Protein AF-G3BLE5-F1 (afdb_monomer_lite)

pLDDT: mean 76.48, std 21.66, range [34.59, 96.0]

InterPro domains:
  IPR018955 Branched-chain alpha-ketoacid dehydrogenase kinase/Pyruvate dehydrogenase kinase, N-terminal [PF10436] (53-118)
  IPR036784 Alpha-ketoacid/pyruvate dehydrogenase kinase, N-terminal domain superfamily [G3DSA:1.20.140.20] (28-118)
  IPR036784 Alpha-ketoacid/pyruvate dehydrogenase kinase, N-terminal domain superfamily [SSF69012] (39-118)
  IPR039028 PDK/BCKDK protein kinase [PTHR11947] (34-118)

Sequence (118 aa):
SAVDSSGAWRCARQSLHVGSTASCAEFQLNTVRAESFYDSTVEKYAAQDVEVLSLRQMLSFGRNAWNDPDKVLKSARYVQRELPKRLARRLLDLQLLPYIVVTNPHIKKVYNQYYISF

Foldseek 3Di:
DDDDDDPDPDPPDDDDDDDDPPPDDPVPPDDDPDDPVDDPVLVVLQPDDADDDDPVNVCVLPPCVPPDVVSVVVVVVSCVNRVSNVLSNVLVVLVPDDPVVVPDVVSVVVNVVSVVVD

Organism: Chlamydomonas reinhardtii (NCBI:txid3055)

Radius of gyration: 22.25 Å; chains: 1; bounding box: 51×29×56 Å

Structure (mmCIF, N/CA/C/O backbone):
data_AF-G3BLE5-F1
#
_entry.id   AF-G3BLE5-F1
#
loop_
_atom_site.group_PDB
_atom_site.id
_atom_site.type_symbol
_atom_site.label_atom_id
_atom_site.label_alt_id
_atom_site.label_comp_id
_atom_site.label_asym_id
_atom_site.label_entity_id
_atom_site.label_seq_id
_atom_site.pdbx_PDB_ins_code
_atom_site.Cartn_x
_atom_site.Cartn_y
_atom_site.Cartn_z
_atom_site.occupancy
_atom_site.B_iso_or_equiv
_atom_site.auth_seq_id
_atom_site.auth_comp_id
_atom_site.auth_asym_id
_atom_site.auth_atom_id
_atom_site.pdbx_PDB_model_num
ATOM 1 N N . SER A 1 1 ? 28.673 18.867 -33.921 1.00 35.00 1 SER A N 1
ATOM 2 C 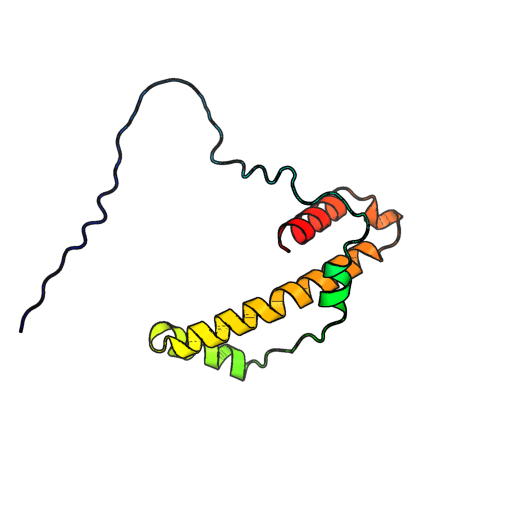CA . SER A 1 1 ? 29.458 17.633 -33.737 1.00 35.00 1 SER A CA 1
ATOM 3 C C . SER A 1 1 ? 30.345 17.778 -32.512 1.00 35.00 1 SER A C 1
ATOM 5 O O . SER A 1 1 ? 30.900 18.857 -32.369 1.00 35.00 1 SER A O 1
ATOM 7 N N . ALA A 1 2 ? 30.455 16.710 -31.703 1.00 40.16 2 ALA A N 1
ATOM 8 C CA . ALA A 1 2 ? 31.252 16.533 -30.465 1.00 40.16 2 ALA A CA 1
ATOM 9 C C . ALA A 1 2 ? 30.740 17.331 -29.237 1.00 40.16 2 ALA A C 1
ATOM 11 O O . ALA A 1 2 ? 30.669 18.549 -29.303 1.00 40.16 2 ALA A O 1
ATOM 12 N N . VAL A 1 3 ? 30.171 16.752 -28.165 1.00 44.44 3 VAL A N 1
ATOM 13 C CA . VAL A 1 3 ? 30.605 15.677 -27.230 1.00 44.44 3 VAL A CA 1
ATOM 14 C C . VAL A 1 3 ? 31.833 16.078 -26.403 1.00 44.44 3 VAL A C 1
ATOM 16 O O . VAL A 1 3 ? 32.938 16.018 -26.921 1.00 44.44 3 VAL A O 1
ATOM 19 N N . ASP A 1 4 ? 31.620 16.507 -25.150 1.00 40.06 4 ASP A N 1
ATOM 20 C CA . ASP A 1 4 ? 32.099 15.839 -23.915 1.00 40.06 4 ASP A CA 1
ATOM 21 C C . ASP A 1 4 ? 31.706 16.681 -22.675 1.00 40.06 4 ASP A C 1
ATOM 23 O O . ASP A 1 4 ? 31.889 17.893 -22.648 1.00 40.06 4 ASP A O 1
ATOM 27 N N . SER A 1 5 ? 30.919 16.158 -21.728 1.00 42.84 5 SER A N 1
ATOM 28 C CA . SER A 1 5 ? 31.303 15.273 -20.609 1.00 42.84 5 SER A CA 1
ATOM 29 C C . SER A 1 5 ? 32.062 15.995 -19.496 1.00 42.84 5 SER A C 1
ATOM 31 O O . SER A 1 5 ? 33.238 16.310 -19.641 1.00 42.84 5 SER A O 1
ATOM 33 N N . SER A 1 6 ? 31.382 16.188 -18.357 1.00 46.50 6 SER A N 1
ATOM 34 C CA . SER A 1 6 ? 31.879 15.971 -16.979 1.00 46.50 6 SER A CA 1
ATOM 35 C C . SER A 1 6 ? 31.082 16.817 -15.980 1.00 46.50 6 SER A C 1
ATOM 37 O O . SER A 1 6 ? 31.570 17.795 -15.416 1.00 46.50 6 SER A O 1
ATOM 39 N N . GLY A 1 7 ? 29.829 16.423 -15.735 1.00 42.00 7 GLY A N 1
ATOM 40 C CA . GLY A 1 7 ? 29.081 16.851 -14.554 1.00 42.00 7 GLY A CA 1
ATOM 41 C C . GLY A 1 7 ? 29.692 16.201 -13.315 1.00 42.00 7 GLY A C 1
ATOM 42 O O . GLY A 1 7 ? 29.294 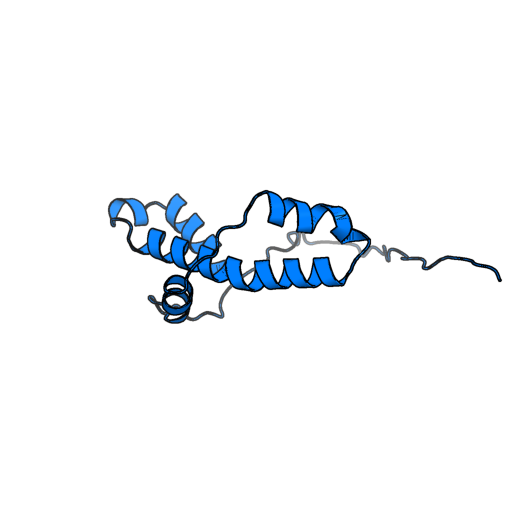15.111 -12.909 1.00 42.00 7 GLY A O 1
ATOM 43 N N . ALA A 1 8 ? 30.720 16.840 -12.763 1.00 44.22 8 ALA A N 1
ATOM 44 C CA . ALA A 1 8 ? 31.400 16.397 -11.560 1.00 44.22 8 ALA A CA 1
ATOM 45 C C . ALA A 1 8 ? 30.492 16.615 -10.340 1.00 44.22 8 ALA A C 1
ATOM 47 O O . ALA A 1 8 ? 30.451 17.704 -9.768 1.00 44.22 8 ALA A O 1
ATOM 48 N N . TRP A 1 9 ? 29.799 15.560 -9.911 1.00 36.56 9 TRP A N 1
ATOM 49 C CA . TRP A 1 9 ? 29.255 15.456 -8.558 1.00 36.56 9 TRP A CA 1
ATOM 50 C C . TRP A 1 9 ? 30.431 15.386 -7.581 1.00 36.56 9 TRP A C 1
ATOM 52 O O . TRP A 1 9 ? 30.917 14.315 -7.222 1.00 36.56 9 TRP A O 1
ATOM 62 N N . ARG A 1 10 ? 30.971 16.547 -7.208 1.00 48.00 10 ARG A N 1
ATOM 63 C CA . ARG A 1 10 ? 32.010 16.628 -6.184 1.00 48.00 10 ARG A CA 1
ATOM 64 C C . ARG A 1 10 ? 31.353 16.432 -4.825 1.00 48.00 10 ARG A C 1
ATOM 66 O O . ARG A 1 10 ? 30.672 17.315 -4.315 1.00 48.00 10 ARG A O 1
ATOM 73 N N . CYS A 1 11 ? 31.591 15.255 -4.254 1.00 41.22 11 CYS A N 1
ATOM 74 C CA . CYS A 1 11 ? 31.401 14.959 -2.843 1.00 41.22 11 CYS A CA 1
ATOM 75 C C . CYS A 1 11 ? 32.092 16.032 -1.990 1.00 41.22 11 CYS A C 1
ATOM 77 O O . CYS A 1 11 ? 33.320 16.057 -1.891 1.00 41.22 11 CYS A O 1
ATOM 79 N N . ALA A 1 12 ? 31.311 16.897 -1.346 1.00 48.22 12 ALA A N 1
ATOM 80 C CA . ALA A 1 12 ? 31.800 17.739 -0.266 1.00 48.22 12 ALA A CA 1
ATOM 81 C C . ALA A 1 12 ? 31.932 16.877 0.998 1.00 48.22 12 ALA A C 1
ATOM 83 O O . ALA A 1 12 ? 31.018 16.750 1.807 1.00 48.22 12 ALA A O 1
ATOM 84 N N . ARG A 1 13 ? 33.096 16.238 1.131 1.00 49.66 13 ARG A N 1
ATOM 85 C CA . ARG A 1 13 ? 33.627 15.739 2.397 1.00 49.66 13 ARG A CA 1
ATOM 86 C C . ARG A 1 13 ? 34.444 16.876 2.998 1.00 49.66 13 ARG A C 1
ATOM 88 O O . ARG A 1 13 ? 35.521 17.171 2.489 1.00 49.66 13 ARG A O 1
ATOM 95 N N . GLN A 1 14 ? 33.976 17.467 4.091 1.00 46.28 14 GLN A N 1
ATOM 96 C CA . GLN A 1 14 ? 34.874 18.151 5.012 1.00 46.28 14 GLN A CA 1
ATOM 97 C C . GLN A 1 14 ? 34.420 17.957 6.453 1.00 46.28 14 GLN A C 1
ATOM 99 O O . GLN A 1 14 ? 33.291 18.249 6.834 1.00 46.28 14 GLN A O 1
ATOM 104 N N . SER A 1 15 ? 35.345 17.365 7.198 1.00 41.72 15 SER A N 1
ATOM 105 C CA . SER A 1 15 ? 35.296 17.052 8.612 1.00 41.72 15 SER A CA 1
ATOM 106 C C . SER A 1 15 ? 35.196 18.313 9.461 1.00 41.72 15 SER A C 1
ATOM 108 O O . SER A 1 15 ? 35.969 19.246 9.251 1.00 41.72 15 SER A O 1
ATOM 110 N N . LEU A 1 16 ? 34.375 18.267 10.510 1.00 42.41 16 LEU A N 1
ATOM 111 C CA . LEU A 1 16 ? 34.648 19.007 11.736 1.00 42.41 16 LEU A CA 1
ATOM 112 C C . LEU A 1 16 ? 34.657 18.043 12.926 1.00 42.41 16 LEU A C 1
ATOM 114 O O . LEU A 1 16 ? 33.889 17.086 12.998 1.00 42.41 16 LEU A O 1
ATOM 118 N N . HIS A 1 17 ? 35.613 18.293 13.807 1.00 38.66 17 HIS A N 1
ATOM 119 C CA . HIS A 1 17 ? 35.985 17.499 14.963 1.00 38.66 17 HIS A CA 1
ATOM 120 C C . HIS A 1 17 ? 35.008 17.676 16.142 1.00 38.66 17 HIS A C 1
ATOM 122 O O . HIS A 1 17 ? 34.522 18.775 16.381 1.00 38.66 17 HIS A O 1
ATOM 128 N N . VAL A 1 18 ? 34.897 16.598 16.933 1.00 39.09 18 VAL A N 1
ATOM 129 C CA . VAL A 1 18 ? 34.527 16.528 18.364 1.00 39.09 18 VAL A CA 1
ATOM 130 C C . VAL A 1 18 ? 33.031 16.533 18.718 1.00 39.09 18 VAL A C 1
ATOM 132 O O . VAL A 1 18 ? 32.358 17.553 18.737 1.00 39.09 18 VAL A O 1
ATOM 135 N N . GLY A 1 19 ? 32.585 15.353 19.170 1.00 36.88 19 GLY A N 1
ATOM 136 C CA . GLY A 1 19 ? 31.809 15.239 20.405 1.00 36.88 19 GLY A CA 1
ATOM 137 C C . GLY A 1 19 ? 30.293 15.347 20.301 1.00 36.88 19 GLY A C 1
ATOM 138 O O . GLY A 1 19 ? 29.722 16.252 20.886 1.00 36.88 19 GLY A O 1
ATOM 139 N N . SER A 1 20 ? 29.640 14.385 19.650 1.00 38.75 20 SER A N 1
ATOM 140 C CA . SER A 1 20 ? 28.363 13.811 20.105 1.00 38.75 20 SER A CA 1
ATOM 141 C C . SER A 1 20 ? 27.975 12.707 19.127 1.00 38.75 20 SER A C 1
ATOM 143 O O . SER A 1 20 ? 27.931 12.938 17.919 1.00 38.75 20 SER A O 1
ATOM 145 N N . THR A 1 21 ? 27.709 11.498 19.618 1.00 48.69 21 THR A N 1
ATOM 146 C CA . THR A 1 21 ? 27.042 10.441 18.851 1.00 48.69 21 THR A CA 1
ATOM 147 C C . THR A 1 21 ? 25.596 10.864 18.601 1.00 48.69 21 THR A C 1
ATOM 149 O O . THR A 1 21 ? 24.665 10.349 19.215 1.00 48.69 21 THR A O 1
ATOM 152 N N . ALA A 1 22 ? 25.395 11.842 17.723 1.00 41.19 22 ALA A N 1
ATOM 153 C CA . ALA A 1 22 ? 24.089 12.137 17.177 1.00 41.19 22 ALA A CA 1
ATOM 154 C C . ALA A 1 22 ? 23.775 11.029 16.170 1.00 41.19 22 ALA A C 1
ATOM 156 O O . ALA A 1 22 ? 24.217 11.059 15.022 1.00 41.19 22 ALA A O 1
ATOM 157 N N . SER A 1 23 ? 23.114 9.996 16.696 1.00 41.53 23 SER A N 1
ATOM 158 C CA . SER A 1 23 ? 22.100 9.178 16.035 1.00 41.53 23 SER A CA 1
ATOM 159 C C . SER A 1 23 ? 21.905 9.547 14.561 1.00 41.53 23 SER A C 1
ATOM 161 O O . SER A 1 23 ? 21.424 10.635 14.239 1.00 41.53 23 SER A O 1
ATOM 163 N N . CYS A 1 24 ? 22.304 8.640 13.665 1.00 34.59 24 CYS A N 1
ATOM 164 C CA . CYS A 1 24 ? 21.910 8.669 12.265 1.00 34.59 24 CYS A CA 1
ATOM 165 C C . CYS A 1 24 ? 20.384 8.768 12.188 1.00 34.59 24 CYS A C 1
ATOM 167 O O . CYS A 1 24 ? 19.709 7.756 12.318 1.00 34.59 24 CYS A O 1
ATOM 169 N N . ALA A 1 25 ? 19.880 9.988 11.997 1.00 44.25 25 ALA A N 1
ATOM 170 C CA . ALA A 1 25 ? 18.519 10.323 11.602 1.00 44.25 25 ALA A CA 1
ATOM 171 C C . ALA A 1 25 ? 17.450 9.333 12.104 1.00 44.25 25 ALA A C 1
ATOM 173 O O . ALA A 1 25 ? 16.846 8.596 11.323 1.00 44.25 25 ALA A O 1
ATOM 174 N N . GLU A 1 26 ? 17.161 9.363 13.406 1.00 41.94 26 GLU A N 1
ATOM 175 C CA . GLU A 1 26 ? 15.812 9.028 13.851 1.00 41.94 26 GLU A CA 1
ATOM 176 C C . GLU A 1 26 ? 14.873 10.045 13.202 1.00 41.94 26 GLU A C 1
ATOM 178 O O . GLU A 1 26 ? 14.778 11.197 13.623 1.00 41.94 26 GLU A O 1
ATOM 183 N N . PHE A 1 27 ? 14.212 9.630 12.124 1.00 45.97 27 PHE A N 1
ATOM 184 C CA . PHE A 1 27 ? 13.066 10.337 11.580 1.00 45.97 27 PHE A CA 1
ATOM 185 C C . PHE A 1 27 ? 11.963 10.270 12.641 1.00 45.97 27 PHE A C 1
ATOM 187 O O . PHE A 1 27 ? 11.144 9.352 12.670 1.00 45.97 27 PHE A O 1
ATOM 194 N N . GLN A 1 28 ? 12.015 11.213 13.582 1.00 48.25 28 GLN A N 1
ATOM 195 C CA . GLN A 1 28 ? 10.978 11.460 14.567 1.00 48.25 28 GLN A CA 1
ATOM 196 C C . GLN A 1 28 ? 9.734 11.940 13.816 1.00 48.25 28 GLN A C 1
ATOM 198 O O . GLN A 1 28 ? 9.483 13.134 13.684 1.00 48.25 28 GLN A O 1
ATOM 203 N N . LEU A 1 29 ? 8.931 10.996 13.325 1.00 52.16 29 LEU A N 1
ATOM 204 C CA . LEU A 1 29 ? 7.528 11.219 12.979 1.00 52.16 29 LEU A CA 1
ATOM 205 C C . LEU A 1 29 ? 6.736 11.426 14.264 1.00 52.16 29 LEU A C 1
ATOM 207 O O . LEU A 1 29 ? 5.899 10.608 14.638 1.00 52.16 29 LEU A O 1
ATOM 211 N N . ASN A 1 30 ? 7.041 12.503 14.980 1.00 58.22 30 ASN A N 1
ATOM 212 C CA . ASN A 1 30 ? 6.243 12.915 16.107 1.00 58.22 30 ASN A CA 1
ATOM 213 C C . ASN A 1 30 ? 5.376 14.105 15.679 1.00 58.22 30 ASN A C 1
ATOM 215 O O . ASN A 1 30 ? 5.867 15.172 15.324 1.00 58.22 30 ASN A O 1
ATOM 219 N N . THR A 1 31 ? 4.068 13.854 15.741 1.00 53.47 31 THR A N 1
ATOM 220 C CA . THR A 1 31 ? 3.005 14.818 16.057 1.00 53.47 31 THR A CA 1
ATOM 221 C C . THR A 1 31 ? 2.623 15.879 15.014 1.00 53.47 31 THR A C 1
ATOM 223 O O . THR A 1 31 ? 2.907 17.052 15.218 1.00 53.47 31 THR A O 1
ATOM 226 N N . VAL A 1 32 ? 1.832 15.545 13.981 1.00 52.28 32 VAL A N 1
ATOM 227 C CA . VAL A 1 32 ? 0.846 16.539 13.459 1.00 52.28 32 VAL A CA 1
ATOM 228 C C . VAL A 1 32 ? -0.500 15.945 13.009 1.00 52.28 32 VAL A C 1
ATOM 230 O O . VAL A 1 32 ? -1.450 16.699 12.827 1.00 52.28 32 VAL A O 1
ATOM 233 N N . ARG A 1 33 ? -0.694 14.623 12.898 1.00 56.09 33 ARG A N 1
ATOM 234 C CA . ARG A 1 33 ? -2.071 14.105 12.789 1.00 56.09 33 ARG A CA 1
ATOM 235 C C . ARG A 1 33 ? -2.643 13.918 14.183 1.00 56.09 33 ARG A C 1
ATOM 237 O O . ARG A 1 33 ? -2.388 12.903 14.823 1.00 56.09 33 ARG A O 1
ATOM 244 N N . ALA A 1 34 ? -3.383 14.929 14.639 1.00 52.44 34 ALA A N 1
ATOM 245 C CA . ALA A 1 34 ? -4.271 14.817 15.786 1.00 52.44 34 ALA A CA 1
ATOM 246 C C . ALA A 1 34 ? -5.045 13.494 15.687 1.00 52.44 34 ALA A C 1
ATOM 248 O O . ALA A 1 34 ? -5.638 13.193 14.648 1.00 52.44 34 ALA A O 1
ATOM 249 N N . GLU A 1 35 ? -4.956 12.686 16.741 1.00 55.00 35 GLU A N 1
ATOM 250 C CA . GLU A 1 35 ? -5.592 11.378 16.859 1.00 55.00 35 GLU A CA 1
ATOM 251 C C . GLU A 1 35 ? -7.117 11.540 16.865 1.00 55.00 35 GLU A C 1
ATOM 253 O O . GLU A 1 35 ? -7.764 11.553 17.909 1.00 55.00 35 GLU A O 1
ATOM 258 N N . SER A 1 36 ? -7.732 11.658 15.690 1.00 57.69 36 SER A N 1
ATOM 259 C CA . SER A 1 36 ? -9.120 11.250 15.556 1.00 57.69 36 SER A CA 1
ATOM 260 C C . SER A 1 36 ? -9.115 9.723 15.546 1.00 57.69 36 SER A C 1
ATOM 262 O O . SER A 1 36 ? -8.625 9.101 14.605 1.00 57.69 36 SER A O 1
ATOM 264 N N . PHE A 1 37 ? -9.626 9.120 16.624 1.00 58.16 37 PHE A N 1
ATOM 265 C CA . PHE A 1 37 ? -9.743 7.664 16.797 1.00 58.16 37 PHE A CA 1
ATOM 266 C C . PHE A 1 37 ? -10.411 6.976 15.583 1.00 58.16 37 PHE A C 1
ATOM 268 O O . PHE A 1 37 ? -10.107 5.823 15.295 1.00 58.16 37 PHE A O 1
ATOM 275 N N . TYR A 1 38 ? -11.213 7.725 14.811 1.00 63.38 38 TYR A N 1
ATOM 276 C CA . TYR A 1 38 ? -11.614 7.391 13.444 1.00 63.38 38 TYR A CA 1
ATOM 277 C C . TYR A 1 38 ? -11.176 8.484 12.471 1.00 63.38 38 TYR A C 1
ATOM 279 O O . TYR A 1 38 ? -11.496 9.662 12.646 1.00 63.38 38 TYR A O 1
ATOM 287 N N . ASP A 1 39 ? -10.435 8.101 11.436 1.00 75.12 39 ASP A N 1
ATOM 288 C CA . ASP A 1 39 ? -10.129 8.978 10.316 1.00 75.12 39 ASP A CA 1
ATOM 289 C C . ASP A 1 39 ? -11.130 8.750 9.183 1.00 75.12 39 ASP A C 1
ATOM 291 O O . ASP A 1 39 ? -11.060 7.749 8.469 1.00 75.12 39 ASP A O 1
ATOM 295 N N . SER A 1 40 ? -12.015 9.724 8.963 1.00 82.69 40 SER A N 1
ATOM 296 C CA . SER A 1 40 ? -12.973 9.685 7.849 1.00 82.69 40 SER A CA 1
ATOM 297 C C . SER A 1 40 ? -12.302 9.570 6.473 1.00 82.69 40 SER A C 1
ATOM 299 O O . SER A 1 40 ? -12.954 9.193 5.500 1.00 82.69 40 SER A O 1
ATOM 301 N N . THR A 1 41 ? -11.014 9.912 6.339 1.00 88.31 41 THR A N 1
ATOM 302 C CA . THR A 1 41 ? -10.305 9.758 5.063 1.00 88.31 41 THR A CA 1
ATOM 303 C C . THR A 1 41 ? -9.992 8.297 4.753 1.00 88.31 41 THR A C 1
ATOM 305 O O . THR A 1 41 ? -10.186 7.878 3.613 1.00 88.31 41 THR A O 1
ATOM 308 N N . VAL A 1 42 ? -9.622 7.494 5.754 1.00 90.00 42 VAL A N 1
ATOM 309 C CA . VAL A 1 42 ? -9.365 6.054 5.595 1.00 90.00 42 VAL A CA 1
ATOM 310 C C . VAL A 1 42 ? -10.630 5.354 5.109 1.00 90.00 42 VAL A C 1
ATOM 312 O O . VAL A 1 42 ? -10.584 4.626 4.121 1.00 90.00 42 VAL A O 1
ATOM 315 N N . GLU A 1 43 ? -11.776 5.648 5.722 1.00 90.25 43 GLU A N 1
ATOM 316 C CA . GLU A 1 43 ? -13.073 5.095 5.312 1.00 90.25 43 GLU A CA 1
ATOM 317 C C . GLU A 1 43 ? -13.410 5.439 3.851 1.00 90.25 43 GLU A C 1
ATOM 319 O O . GLU A 1 43 ? -13.805 4.564 3.077 1.00 90.25 43 GLU A O 1
ATOM 324 N N . LYS A 1 44 ? -13.169 6.691 3.427 1.00 93.06 44 LYS A N 1
ATOM 325 C CA . LYS A 1 44 ? -13.396 7.139 2.040 1.00 93.06 44 LYS A CA 1
ATOM 326 C C . LYS A 1 44 ? -12.544 6.383 1.023 1.00 93.06 44 LYS A C 1
ATOM 328 O O . LYS A 1 44 ? -13.043 6.053 -0.050 1.00 93.06 44 LYS A O 1
ATOM 333 N N . TYR A 1 45 ? -11.264 6.147 1.312 1.00 94.25 45 TYR A N 1
ATOM 334 C CA . TYR A 1 45 ? -10.380 5.413 0.399 1.00 94.25 45 TYR A CA 1
ATOM 335 C C . TYR A 1 45 ? -10.610 3.905 0.449 1.00 94.25 45 TYR A C 1
ATOM 337 O O . TYR A 1 45 ? -10.474 3.239 -0.575 1.00 94.25 45 TYR A O 1
ATOM 345 N N . ALA A 1 46 ? -10.991 3.363 1.603 1.00 94.06 46 ALA A N 1
ATOM 346 C CA . ALA A 1 46 ? -11.276 1.944 1.746 1.00 94.06 46 ALA A CA 1
ATOM 347 C C . ALA A 1 46 ? -12.550 1.522 0.997 1.00 94.06 46 ALA A C 1
ATOM 349 O O . ALA A 1 46 ? -12.580 0.431 0.422 1.00 94.06 46 ALA A O 1
ATOM 350 N N . ALA A 1 47 ? -13.558 2.402 0.954 1.00 94.19 47 ALA A N 1
ATOM 351 C CA . ALA A 1 47 ? -14.794 2.203 0.200 1.00 94.19 47 ALA A CA 1
ATOM 352 C C . ALA A 1 47 ? -14.592 2.200 -1.327 1.00 94.19 47 ALA A C 1
ATOM 354 O O . ALA A 1 47 ? -15.435 1.684 -2.055 1.00 94.19 47 ALA A O 1
ATOM 355 N N . GLN A 1 48 ? -13.492 2.771 -1.829 1.00 95.06 48 GLN A N 1
ATOM 356 C CA . GLN A 1 48 ? -13.190 2.761 -3.261 1.00 95.06 48 GLN A CA 1
ATOM 357 C C . GLN A 1 48 ? -12.761 1.376 -3.721 1.00 95.06 48 GLN A C 1
ATOM 359 O O . GLN A 1 48 ? -12.062 0.659 -3.002 1.00 95.06 48 GLN A O 1
ATOM 364 N N . ASP A 1 49 ? -13.095 1.040 -4.964 1.00 94.00 49 ASP A N 1
ATOM 365 C CA . ASP A 1 49 ? -12.667 -0.208 -5.579 1.00 94.00 49 ASP A CA 1
ATOM 366 C C . ASP A 1 49 ? -11.177 -0.226 -5.926 1.00 94.00 49 ASP A C 1
ATOM 368 O O . ASP A 1 49 ? -10.593 0.759 -6.399 1.00 94.00 49 ASP A O 1
ATOM 372 N N . VAL A 1 50 ? -10.571 -1.385 -5.663 1.00 93.75 50 VAL A N 1
ATOM 373 C CA . VAL A 1 50 ? -9.167 -1.692 -5.941 1.00 93.75 50 VAL A CA 1
ATOM 374 C C . VAL A 1 50 ? -9.097 -2.503 -7.225 1.00 93.75 50 VAL A C 1
ATOM 376 O O . VAL A 1 50 ? -9.678 -3.585 -7.317 1.00 93.75 50 VAL A O 1
ATOM 379 N N . GLU A 1 51 ? -8.345 -2.003 -8.199 1.00 92.12 51 GLU A N 1
ATOM 380 C CA . GLU A 1 51 ? -8.190 -2.649 -9.499 1.00 92.12 51 GLU A CA 1
ATOM 381 C C . GLU A 1 51 ? -7.091 -3.718 -9.431 1.00 92.12 51 GLU A C 1
ATOM 383 O O . GLU A 1 51 ? -6.002 -3.485 -8.902 1.00 92.12 51 GLU A O 1
ATOM 388 N N . VAL A 1 52 ? -7.346 -4.916 -9.960 1.00 91.31 52 VAL A N 1
ATOM 389 C CA . VAL A 1 52 ? -6.347 -5.994 -9.990 1.00 91.31 52 VAL A CA 1
ATOM 390 C C . VAL A 1 52 ? -5.448 -5.837 -11.215 1.00 91.31 52 VAL A C 1
ATOM 392 O O . VAL A 1 52 ? -5.925 -5.779 -12.344 1.00 91.31 52 VAL A O 1
ATOM 395 N N . LEU A 1 53 ? -4.131 -5.830 -11.000 1.00 91.75 53 LEU A N 1
ATOM 396 C CA . LEU A 1 53 ? -3.155 -5.819 -12.087 1.00 91.75 53 LEU A CA 1
ATOM 397 C C . LEU A 1 53 ? -3.024 -7.196 -12.734 1.00 91.75 53 LEU A C 1
ATOM 399 O O . LEU A 1 53 ? -2.722 -8.186 -12.067 1.00 91.75 53 LEU A O 1
ATOM 403 N N . SER A 1 54 ? -3.159 -7.244 -14.058 1.00 95.56 54 SER A N 1
ATOM 404 C CA . SER A 1 54 ? -2.849 -8.453 -14.824 1.00 95.56 54 SER A CA 1
ATOM 405 C C . SER A 1 54 ? -1.337 -8.622 -15.034 1.00 95.56 54 SER A C 1
ATOM 407 O O . SER A 1 54 ? -0.594 -7.646 -15.175 1.00 95.56 54 SER A O 1
ATOM 409 N N . LEU A 1 55 ? -0.871 -9.872 -15.147 1.00 95.56 55 LEU A N 1
ATOM 410 C CA . LEU A 1 55 ? 0.544 -10.179 -15.413 1.00 95.56 55 LEU A CA 1
ATOM 411 C C . LEU A 1 55 ? 1.050 -9.496 -16.696 1.00 95.56 55 LEU A C 1
ATOM 413 O O . LEU A 1 55 ? 2.150 -8.948 -16.731 1.00 95.56 55 LEU A O 1
ATOM 417 N N . ARG A 1 56 ? 0.227 -9.489 -17.753 1.00 94.06 56 ARG A N 1
ATOM 418 C CA . ARG A 1 56 ? 0.553 -8.836 -19.031 1.00 94.06 56 ARG A CA 1
ATOM 419 C C . ARG A 1 56 ? 0.751 -7.327 -18.864 1.00 94.06 56 ARG A C 1
ATOM 421 O O . ARG A 1 56 ? 1.700 -6.776 -19.416 1.00 94.06 56 ARG A O 1
ATOM 428 N N . GLN A 1 57 ? -0.107 -6.675 -18.082 1.00 92.56 57 GLN A N 1
ATOM 429 C CA . GLN A 1 57 ? -0.019 -5.244 -17.785 1.00 92.56 57 GLN A CA 1
ATOM 430 C C . GLN A 1 57 ? 1.222 -4.916 -16.950 1.00 92.56 57 GLN A C 1
ATOM 432 O O . GLN A 1 57 ? 1.933 -3.965 -17.267 1.00 92.56 57 GLN A O 1
ATOM 437 N N . MET A 1 58 ? 1.553 -5.753 -15.964 1.00 92.31 58 MET A N 1
ATOM 438 C CA . MET A 1 58 ? 2.776 -5.601 -15.171 1.00 92.31 58 MET A CA 1
ATOM 439 C C . MET A 1 58 ? 4.037 -5.698 -16.043 1.00 92.31 58 MET A C 1
ATOM 441 O O . MET A 1 58 ? 4.916 -4.840 -15.968 1.00 92.31 58 MET A O 1
ATOM 445 N N . LEU A 1 59 ? 4.105 -6.689 -16.939 1.00 92.88 59 LEU A N 1
ATOM 446 C CA . LEU A 1 59 ? 5.213 -6.813 -17.894 1.00 92.88 59 LEU A CA 1
ATOM 447 C C . LEU A 1 59 ? 5.283 -5.621 -18.862 1.00 92.88 59 LEU A C 1
ATOM 449 O O . LEU A 1 59 ? 6.377 -5.199 -19.238 1.00 92.88 59 LEU A O 1
ATOM 453 N N . SER A 1 60 ? 4.134 -5.061 -19.249 1.00 90.00 60 SER A N 1
ATOM 454 C CA . SER A 1 60 ? 4.066 -3.863 -20.092 1.00 90.00 60 SER A CA 1
ATOM 455 C C . SER A 1 60 ? 4.648 -2.626 -19.402 1.00 90.00 60 SER A C 1
ATOM 457 O O . SER A 1 60 ? 5.257 -1.796 -20.081 1.00 90.00 60 SER A O 1
ATOM 459 N N . PHE A 1 61 ? 4.493 -2.499 -18.079 1.00 91.19 61 PHE A N 1
ATOM 460 C CA . PHE A 1 61 ? 5.134 -1.427 -17.314 1.00 91.19 61 PHE A CA 1
ATOM 461 C C . PHE A 1 61 ? 6.653 -1.594 -17.275 1.00 91.19 61 PHE A C 1
ATOM 463 O O . PHE A 1 61 ? 7.361 -0.617 -17.472 1.00 91.19 61 PHE A O 1
ATOM 470 N N . GLY A 1 62 ? 7.155 -2.820 -17.091 1.00 88.50 62 GLY A N 1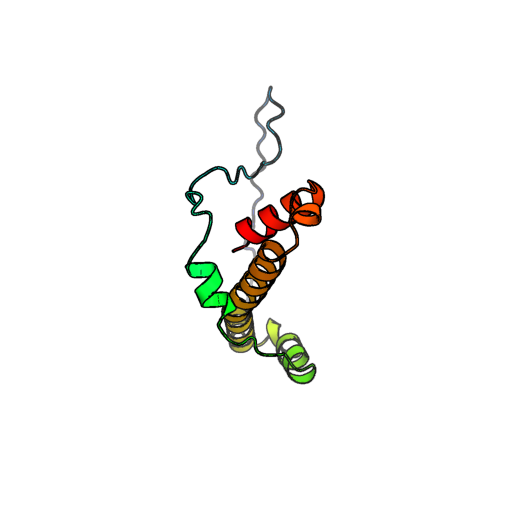
ATOM 471 C CA . GLY A 1 62 ? 8.592 -3.076 -16.941 1.00 88.50 62 GLY A CA 1
ATOM 472 C C . GLY A 1 62 ? 9.410 -3.028 -18.238 1.00 88.50 62 GLY A C 1
ATOM 473 O O . GLY A 1 62 ? 10.498 -2.460 -18.249 1.00 88.50 62 GLY A O 1
ATOM 474 N N . ARG A 1 63 ? 8.909 -3.598 -19.346 1.00 87.06 63 ARG A N 1
ATOM 475 C CA . ARG A 1 63 ? 9.724 -3.858 -20.557 1.00 87.06 63 ARG A CA 1
ATOM 476 C C . ARG A 1 63 ? 10.363 -2.622 -21.196 1.00 87.06 63 ARG A C 1
ATOM 478 O O . ARG A 1 63 ? 11.488 -2.717 -21.667 1.00 87.06 63 ARG A O 1
ATOM 485 N N . ASN A 1 64 ? 9.669 -1.484 -21.201 1.00 78.25 64 ASN A N 1
ATOM 486 C CA . ASN A 1 64 ? 10.148 -0.255 -21.850 1.00 78.25 64 ASN A CA 1
ATOM 487 C C . ASN A 1 64 ? 10.170 0.942 -20.884 1.00 78.25 64 ASN A C 1
ATOM 489 O O . ASN A 1 64 ? 10.129 2.078 -21.345 1.00 78.25 64 ASN A O 1
ATOM 493 N N . ALA A 1 65 ? 10.211 0.711 -19.566 1.00 82.88 65 ALA A N 1
ATOM 494 C CA . ALA A 1 65 ? 10.195 1.793 -18.575 1.00 82.88 65 ALA A CA 1
ATOM 495 C C . ALA A 1 65 ? 11.359 2.781 -18.760 1.00 82.88 65 ALA A C 1
ATOM 497 O O . ALA A 1 65 ? 11.179 3.981 -18.633 1.00 82.88 65 ALA A O 1
ATOM 498 N N . TRP A 1 66 ? 12.553 2.288 -19.094 1.00 80.81 66 TRP A N 1
ATOM 499 C CA . TRP A 1 66 ? 13.741 3.138 -19.229 1.00 80.81 66 TRP A CA 1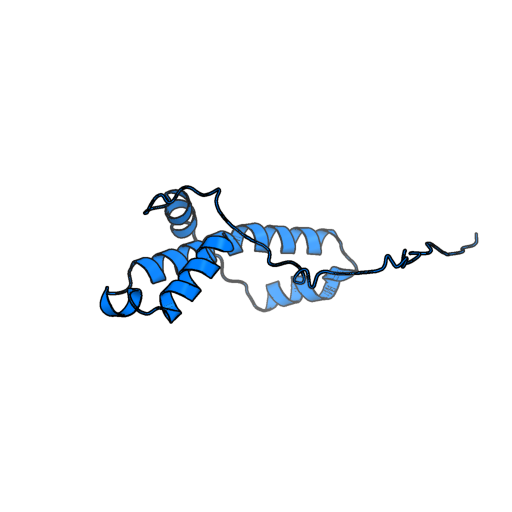
ATOM 500 C C . TRP A 1 66 ? 13.773 3.982 -20.506 1.00 80.81 66 TRP A C 1
ATOM 502 O O . TRP A 1 66 ? 14.374 5.050 -20.513 1.00 80.81 66 TRP A O 1
ATOM 512 N N . ASN A 1 67 ? 13.126 3.516 -21.575 1.00 87.56 67 ASN A N 1
ATOM 513 C CA . ASN A 1 67 ? 13.212 4.147 -22.895 1.00 87.56 67 ASN A CA 1
ATOM 514 C C . ASN A 1 67 ? 12.026 5.081 -23.185 1.00 87.56 67 ASN A C 1
ATOM 516 O O . ASN A 1 67 ? 12.104 5.891 -24.101 1.00 87.56 67 ASN A O 1
ATOM 520 N N . ASP A 1 68 ? 10.924 4.944 -22.441 1.00 93.19 68 ASP A N 1
ATOM 521 C CA . ASP A 1 68 ? 9.669 5.659 -22.675 1.00 93.19 68 ASP A CA 1
ATOM 522 C C . ASP A 1 68 ? 9.170 6.320 -21.369 1.00 93.19 68 ASP A C 1
ATOM 524 O O . ASP A 1 68 ? 8.623 5.632 -20.493 1.00 93.19 68 ASP A O 1
ATOM 528 N N . PRO A 1 69 ? 9.336 7.648 -21.213 1.00 92.06 69 PRO A N 1
ATOM 529 C CA . PRO A 1 69 ? 8.956 8.358 -19.992 1.00 92.06 69 PRO A CA 1
ATOM 530 C C . PRO A 1 69 ? 7.440 8.355 -19.745 1.00 92.06 69 PRO A C 1
ATOM 532 O O . PRO A 1 69 ? 7.003 8.388 -18.589 1.00 92.06 69 PRO A O 1
ATOM 535 N N . ASP A 1 70 ? 6.618 8.242 -20.792 1.00 91.56 70 ASP A N 1
ATOM 536 C CA . ASP A 1 70 ? 5.161 8.234 -20.650 1.00 91.56 70 ASP A CA 1
ATOM 537 C C . ASP A 1 70 ? 4.675 6.961 -19.955 1.00 91.56 70 ASP A C 1
ATOM 539 O O . ASP A 1 70 ? 3.700 6.985 -19.194 1.00 91.56 70 ASP A O 1
ATOM 543 N N . LYS A 1 71 ? 5.361 5.831 -20.171 1.00 90.88 71 LYS A N 1
ATOM 544 C CA . LYS A 1 71 ? 5.059 4.571 -19.477 1.00 90.88 71 LYS A CA 1
ATOM 545 C C . LYS A 1 71 ? 5.394 4.644 -17.995 1.00 90.88 71 LYS A C 1
ATOM 547 O O . LYS A 1 71 ? 4.589 4.189 -17.178 1.00 90.88 71 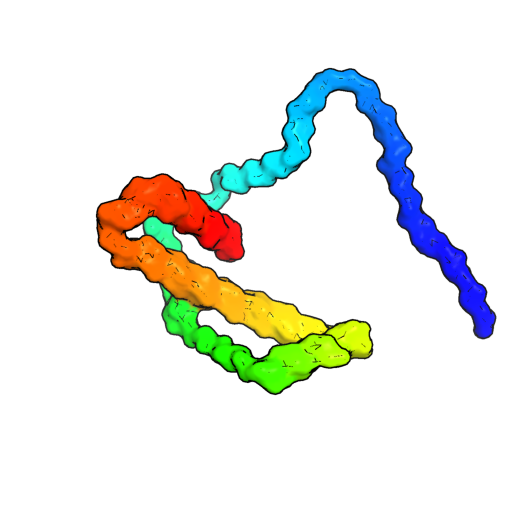LYS A O 1
ATOM 552 N N . VAL A 1 72 ? 6.523 5.259 -17.645 1.00 93.31 72 VAL A N 1
ATOM 553 C CA . VAL A 1 72 ? 6.898 5.496 -16.244 1.00 93.31 72 VAL A CA 1
ATOM 554 C C . VAL A 1 72 ? 5.846 6.359 -15.570 1.00 93.31 72 VAL A C 1
ATOM 556 O O . VAL A 1 72 ? 5.302 5.957 -14.544 1.00 93.31 72 VAL A O 1
ATOM 559 N N . LEU A 1 73 ? 5.464 7.478 -16.187 1.00 94.38 73 LEU A N 1
ATOM 560 C CA . LEU A 1 73 ? 4.453 8.376 -15.635 1.00 94.38 73 LEU A CA 1
ATOM 561 C C . LEU A 1 73 ? 3.090 7.690 -15.450 1.00 94.38 73 LEU A C 1
ATOM 563 O O . LEU A 1 73 ? 2.430 7.888 -14.428 1.00 94.38 73 LEU A O 1
ATOM 567 N N . LYS A 1 74 ? 2.668 6.858 -16.410 1.00 93.00 74 LYS A N 1
ATOM 568 C CA . LYS A 1 74 ? 1.434 6.062 -16.302 1.00 93.00 74 LYS A CA 1
ATOM 569 C C . LYS A 1 74 ? 1.501 5.070 -15.138 1.00 93.00 74 LYS A C 1
ATOM 571 O O . LYS A 1 74 ? 0.565 5.025 -14.343 1.00 93.00 74 LYS A O 1
ATOM 576 N N . SER A 1 75 ? 2.599 4.324 -15.004 1.00 93.69 75 SER A N 1
ATOM 577 C CA . SER A 1 75 ? 2.791 3.377 -13.895 1.00 93.69 75 SER A CA 1
ATOM 578 C C . SER A 1 75 ? 2.864 4.075 -12.530 1.00 93.69 75 SER A C 1
ATOM 580 O O . SER A 1 75 ? 2.218 3.634 -11.583 1.00 93.69 75 SER A O 1
ATOM 582 N N . ALA A 1 76 ? 3.546 5.221 -12.441 1.00 95.12 76 ALA A N 1
ATOM 583 C CA . ALA A 1 76 ? 3.651 6.010 -11.218 1.00 95.12 76 ALA A CA 1
ATOM 584 C C . ALA A 1 76 ? 2.283 6.533 -10.760 1.00 95.12 76 ALA A C 1
ATOM 586 O O . ALA A 1 76 ? 1.908 6.368 -9.601 1.00 95.12 76 ALA A O 1
ATOM 587 N N . ARG A 1 77 ? 1.490 7.095 -11.683 1.00 95.12 77 ARG A N 1
ATOM 588 C CA . ARG A 1 77 ? 0.116 7.540 -11.396 1.00 95.12 77 ARG A CA 1
ATOM 589 C C . ARG A 1 77 ? -0.800 6.386 -11.000 1.00 95.12 77 ARG A C 1
ATOM 591 O O . ARG A 1 77 ? -1.654 6.571 -10.137 1.00 95.12 77 ARG A O 1
ATOM 598 N N . TYR A 1 78 ? -0.635 5.219 -11.623 1.00 95.12 78 TYR A N 1
ATOM 599 C CA . TYR A 1 78 ? -1.379 4.017 -11.252 1.00 95.12 78 TYR A CA 1
ATOM 600 C C . TYR A 1 78 ? -1.103 3.641 -9.789 1.00 95.12 78 TYR A C 1
ATOM 602 O O . TYR A 1 78 ? -2.028 3.551 -8.986 1.00 95.12 78 TYR A O 1
ATOM 610 N N . VAL A 1 79 ? 0.174 3.526 -9.415 1.00 94.38 79 VAL A N 1
ATOM 611 C CA . VAL A 1 79 ? 0.600 3.196 -8.047 1.00 94.38 79 VAL A CA 1
ATOM 612 C C . VAL A 1 79 ? 0.121 4.249 -7.042 1.00 94.38 79 VAL A C 1
ATOM 614 O O . VAL A 1 79 ? -0.428 3.888 -6.005 1.00 94.38 79 VAL A O 1
ATOM 617 N N . GLN A 1 80 ? 0.236 5.540 -7.368 1.00 94.50 80 GLN A N 1
ATOM 618 C CA . GLN A 1 80 ? -0.213 6.636 -6.501 1.00 94.50 80 GLN A CA 1
ATOM 619 C C . GLN A 1 80 ? -1.710 6.563 -6.165 1.00 94.50 80 GLN A C 1
ATOM 621 O O . GLN A 1 80 ? -2.107 6.919 -5.062 1.00 94.50 80 GLN A O 1
ATOM 626 N N . ARG A 1 81 ? -2.551 6.117 -7.105 1.00 94.56 81 ARG A N 1
ATOM 627 C CA . ARG A 1 81 ? -4.004 6.010 -6.894 1.00 94.56 81 ARG A CA 1
ATOM 628 C C . ARG A 1 81 ? -4.401 4.713 -6.199 1.00 94.56 81 ARG A C 1
ATOM 630 O O . ARG A 1 81 ? -5.348 4.713 -5.421 1.00 94.56 81 ARG A O 1
ATOM 637 N N . GLU A 1 82 ? -3.698 3.619 -6.475 1.00 95.62 82 GLU A N 1
ATOM 638 C CA . GLU A 1 82 ? -4.062 2.295 -5.965 1.00 95.62 82 GLU A CA 1
ATOM 639 C C . GLU A 1 82 ? -3.473 1.981 -4.584 1.00 95.62 82 GLU A C 1
ATOM 641 O O . GLU A 1 82 ? -4.107 1.264 -3.806 1.00 95.62 82 GLU A O 1
ATOM 646 N N . LEU A 1 83 ? -2.288 2.505 -4.242 1.00 94.69 83 LEU A N 1
ATOM 647 C CA . LEU A 1 83 ? -1.666 2.238 -2.939 1.00 94.69 83 LEU A CA 1
ATOM 648 C C . LEU A 1 83 ? -2.508 2.743 -1.757 1.00 94.69 83 LEU A C 1
ATOM 650 O O . LEU A 1 83 ? -2.777 1.929 -0.870 1.00 94.69 83 LEU A O 1
ATOM 654 N N . PRO A 1 84 ? -2.996 4.001 -1.733 1.00 94.00 84 PRO A N 1
ATOM 655 C CA . PRO A 1 84 ? -3.781 4.499 -0.604 1.00 94.00 84 PRO A CA 1
ATOM 656 C C . PRO A 1 84 ? -5.057 3.686 -0.371 1.00 94.00 84 PRO A C 1
ATOM 658 O O . PRO A 1 84 ? -5.390 3.383 0.770 1.00 94.00 84 PRO A O 1
ATOM 661 N N . LYS A 1 85 ? -5.731 3.237 -1.441 1.00 95.56 85 LYS A N 1
ATOM 662 C CA . LYS A 1 85 ? -6.923 2.375 -1.346 1.00 95.56 85 LYS A CA 1
ATOM 663 C C . LYS A 1 85 ? -6.614 1.038 -0.673 1.00 95.56 85 LYS A C 1
ATOM 665 O O . LYS A 1 85 ? -7.344 0.586 0.207 1.00 95.56 85 LYS A O 1
ATOM 670 N N . ARG A 1 86 ? -5.516 0.389 -1.078 1.00 96.00 86 ARG A N 1
ATOM 671 C CA . ARG A 1 86 ? -5.094 -0.909 -0.525 1.00 96.00 86 ARG A CA 1
ATOM 672 C C . ARG A 1 86 ? -4.680 -0.783 0.936 1.00 96.00 86 ARG A C 1
ATOM 674 O O . ARG A 1 86 ? -5.075 -1.625 1.738 1.00 96.00 86 ARG A O 1
ATOM 681 N N . LEU A 1 87 ? -3.920 0.257 1.276 1.00 94.50 87 LEU A N 1
ATOM 682 C CA . LEU A 1 87 ? -3.505 0.522 2.653 1.00 94.50 87 LEU A CA 1
ATOM 683 C C . LEU A 1 87 ? -4.706 0.846 3.544 1.00 94.50 87 LEU A C 1
ATOM 685 O O . LEU A 1 87 ? -4.817 0.271 4.622 1.00 94.50 87 LEU A O 1
ATOM 689 N N . ALA A 1 88 ? -5.647 1.665 3.070 1.00 94.50 88 ALA A N 1
ATOM 690 C CA . ALA A 1 88 ? -6.853 2.008 3.815 1.00 94.50 88 ALA A CA 1
ATOM 691 C C . ALA A 1 88 ? -7.705 0.774 4.154 1.00 94.50 88 ALA A C 1
ATOM 693 O O . ALA A 1 88 ? -8.113 0.606 5.301 1.00 94.50 88 ALA A O 1
ATOM 694 N N . ARG A 1 89 ? -7.904 -0.142 3.194 1.00 94.00 89 ARG A N 1
ATOM 695 C CA . ARG A 1 89 ? -8.604 -1.416 3.450 1.00 94.00 89 ARG A CA 1
ATOM 696 C C . ARG A 1 89 ? -7.901 -2.258 4.512 1.00 94.00 89 ARG A C 1
ATOM 698 O O . ARG A 1 89 ? -8.552 -2.773 5.409 1.00 94.00 89 ARG A O 1
ATOM 705 N N . ARG A 1 90 ? -6.569 -2.361 4.448 1.00 93.94 90 ARG A N 1
ATOM 706 C CA . ARG A 1 90 ? -5.793 -3.086 5.468 1.00 93.94 90 ARG A CA 1
ATOM 707 C C . ARG A 1 90 ? -5.879 -2.436 6.839 1.00 93.94 90 ARG A C 1
ATOM 709 O O . ARG A 1 90 ? -5.947 -3.145 7.835 1.00 93.94 90 ARG A O 1
ATOM 716 N N . LEU A 1 91 ? -5.886 -1.110 6.896 1.00 92.31 91 LEU A N 1
ATOM 717 C CA . LEU A 1 91 ? -6.032 -0.387 8.149 1.00 92.31 91 LEU A CA 1
ATOM 718 C C . LEU A 1 91 ? -7.408 -0.649 8.781 1.00 92.31 91 LEU A C 1
ATOM 720 O O . LEU A 1 91 ? -7.466 -0.907 9.980 1.00 92.31 91 LEU A O 1
ATOM 724 N N . LEU A 1 92 ? -8.479 -0.689 7.978 1.00 91.38 92 LEU A N 1
ATOM 725 C CA . LEU A 1 92 ? -9.805 -1.106 8.447 1.00 91.38 92 LEU A CA 1
ATOM 726 C C . LEU A 1 92 ? -9.818 -2.560 8.934 1.00 91.38 92 LEU A C 1
ATOM 728 O O . LEU A 1 92 ? -10.324 -2.823 10.021 1.00 91.38 92 LEU A O 1
ATOM 732 N N . ASP A 1 93 ? -9.223 -3.495 8.184 1.00 92.12 93 ASP A N 1
ATOM 733 C CA . ASP A 1 93 ? -9.132 -4.903 8.600 1.00 92.12 93 ASP A CA 1
ATOM 734 C C . ASP A 1 93 ? -8.479 -5.026 9.991 1.00 92.12 93 ASP A C 1
ATOM 736 O O . ASP A 1 93 ? -8.945 -5.799 10.826 1.00 92.12 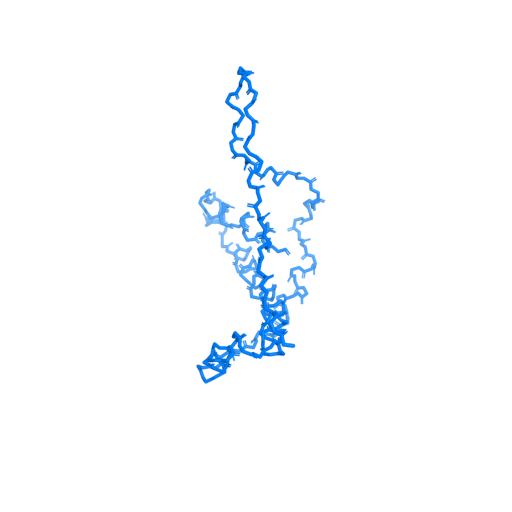93 ASP A O 1
ATOM 740 N N . LEU A 1 94 ? -7.424 -4.241 10.258 1.00 90.44 94 LEU A N 1
ATOM 741 C CA . LEU A 1 94 ? -6.735 -4.204 11.553 1.00 90.44 94 LEU A CA 1
ATOM 742 C C . LEU A 1 94 ? -7.591 -3.590 12.672 1.00 90.44 94 LEU A C 1
ATOM 744 O O . LEU A 1 94 ? -7.474 -4.020 13.819 1.00 90.44 94 LEU A O 1
ATOM 748 N N . GLN A 1 95 ? -8.440 -2.610 12.356 1.00 89.06 95 GLN A N 1
ATOM 749 C CA . GLN A 1 95 ? -9.362 -1.983 13.311 1.00 89.06 95 GLN A CA 1
ATOM 750 C C . GLN A 1 95 ? -10.539 -2.897 13.679 1.00 89.06 95 GLN A C 1
ATOM 752 O O . GLN A 1 95 ? -11.029 -2.834 14.804 1.00 89.06 95 GLN A O 1
ATOM 757 N N . LEU A 1 96 ? -10.974 -3.764 12.759 1.00 90.31 96 LEU A N 1
ATOM 758 C CA . LEU A 1 96 ? -12.081 -4.708 12.964 1.00 90.31 96 LEU A CA 1
ATOM 759 C C . LEU A 1 96 ? -11.681 -5.974 13.740 1.00 90.31 96 LEU A C 1
ATOM 761 O O . LEU A 1 96 ? -12.540 -6.799 14.060 1.00 90.31 96 LEU A O 1
ATOM 765 N N . LEU A 1 97 ? -10.392 -6.156 14.037 1.00 91.56 97 LEU A N 1
ATOM 766 C CA . LEU A 1 97 ? -9.916 -7.317 14.783 1.00 91.56 97 LEU A CA 1
ATOM 767 C C . LEU A 1 97 ? -10.515 -7.366 16.201 1.00 91.56 97 LEU A C 1
ATOM 769 O O . LEU A 1 97 ? -10.707 -6.332 16.844 1.00 91.56 97 LEU A O 1
ATOM 773 N N . PRO A 1 98 ? -10.755 -8.573 16.746 1.00 90.44 98 PRO A N 1
ATOM 774 C CA . PRO A 1 98 ? -11.235 -8.714 18.113 1.00 90.44 98 PRO A CA 1
ATOM 775 C C . PRO A 1 98 ? -10.216 -8.156 19.115 1.00 90.44 98 PRO A C 1
ATOM 777 O O . PRO A 1 98 ? -9.002 -8.285 18.939 1.00 90.44 98 PRO A O 1
ATOM 780 N N . TYR A 1 99 ? -10.720 -7.598 20.218 1.00 84.75 99 TYR A N 1
ATOM 781 C CA . TYR A 1 99 ? -9.934 -6.878 21.230 1.00 84.75 99 TYR A CA 1
ATOM 782 C C . TYR A 1 99 ? -8.679 -7.628 21.717 1.00 84.75 99 TYR A C 1
ATOM 784 O O . TYR A 1 99 ? -7.606 -7.041 21.870 1.00 84.75 99 TYR A O 1
ATOM 792 N N . ILE A 1 100 ? -8.785 -8.946 21.906 1.00 87.06 100 ILE A N 1
ATOM 793 C CA . ILE A 1 100 ? -7.684 -9.799 22.387 1.00 87.06 100 ILE A CA 1
ATOM 794 C C . ILE A 1 100 ? -6.469 -9.737 21.443 1.00 87.06 100 ILE A C 1
ATOM 796 O O . ILE A 1 100 ? -5.329 -9.823 21.887 1.00 87.06 100 ILE A O 1
ATOM 800 N N . VAL A 1 101 ? -6.696 -9.546 20.144 1.00 86.69 101 VAL A N 1
ATOM 801 C CA . VAL A 1 101 ? -5.633 -9.469 19.134 1.00 86.69 101 VAL A CA 1
ATOM 802 C C . VAL A 1 101 ? -5.072 -8.050 19.032 1.00 86.69 101 VAL A C 1
ATOM 804 O O . VAL A 1 101 ? -3.862 -7.872 18.898 1.00 86.69 101 VAL A O 1
ATOM 807 N N . VAL A 1 102 ? -5.929 -7.035 19.150 1.00 81.75 102 VAL A N 1
ATOM 808 C CA . VAL A 1 102 ? -5.544 -5.616 19.049 1.00 81.75 102 VAL A CA 1
ATOM 809 C C . VAL A 1 102 ? -4.655 -5.174 20.216 1.00 81.75 102 VAL A C 1
ATOM 811 O O . VAL A 1 102 ? -3.768 -4.340 20.043 1.00 81.75 102 VAL A O 1
ATOM 814 N N . THR A 1 103 ? -4.834 -5.765 21.400 1.00 87.00 103 THR A N 1
ATOM 815 C CA . THR A 1 103 ? -4.005 -5.465 22.584 1.00 87.00 103 THR A CA 1
ATOM 816 C C . THR A 1 103 ? -2.571 -5.995 22.489 1.00 87.00 103 THR A C 1
ATOM 818 O O . THR A 1 103 ? -1.722 -5.613 23.295 1.00 87.00 103 THR A O 1
ATOM 821 N N . ASN A 1 104 ? -2.255 -6.829 21.492 1.00 92.88 104 ASN A N 1
ATOM 822 C CA . ASN A 1 104 ? -0.906 -7.341 21.300 1.00 92.88 104 ASN A CA 1
ATOM 823 C C . ASN A 1 104 ? 0.057 -6.224 20.822 1.00 92.88 104 ASN A C 1
ATOM 825 O O . ASN A 1 104 ? -0.195 -5.585 19.793 1.00 92.88 104 ASN A O 1
ATOM 829 N N . PRO A 1 105 ? 1.207 -6.008 21.495 1.00 92.00 105 PRO A N 1
ATOM 830 C CA . PRO A 1 105 ? 2.137 -4.929 21.153 1.00 92.00 105 PRO A CA 1
ATOM 831 C C . PRO A 1 105 ? 2.750 -5.068 19.751 1.00 92.00 105 PRO A C 1
ATOM 833 O O . PRO A 1 105 ? 3.070 -4.060 19.117 1.00 92.00 105 PRO A O 1
ATOM 836 N N . HIS A 1 106 ? 2.885 -6.290 19.226 1.00 90.94 106 HIS A N 1
ATOM 837 C CA . HIS A 1 106 ? 3.377 -6.519 17.867 1.00 90.94 106 HIS A CA 1
ATOM 838 C C . HIS A 1 106 ? 2.369 -6.043 16.818 1.00 90.94 106 HIS A C 1
ATOM 840 O O . HIS A 1 106 ? 2.757 -5.391 15.850 1.00 90.94 106 HIS A O 1
ATOM 846 N N . ILE A 1 107 ? 1.076 -6.298 17.038 1.00 89.94 107 ILE A N 1
ATOM 847 C CA . ILE A 1 107 ? 0.002 -5.849 16.142 1.00 89.94 107 ILE A CA 1
ATOM 848 C C . ILE A 1 107 ? -0.134 -4.329 16.195 1.00 89.94 107 ILE A C 1
ATOM 850 O O . ILE A 1 107 ? -0.213 -3.686 15.150 1.00 89.94 107 ILE A O 1
ATOM 854 N N . LYS A 1 108 ? -0.041 -3.734 17.391 1.00 88.69 108 LYS A N 1
ATOM 855 C CA . LYS A 1 108 ? -0.027 -2.274 17.554 1.00 88.69 108 LYS A CA 1
ATOM 856 C C . LYS A 1 108 ? 1.127 -1.613 16.795 1.00 88.69 108 LYS A C 1
ATOM 858 O O . LYS A 1 108 ? 0.933 -0.585 16.150 1.00 88.69 108 LYS A O 1
ATOM 863 N N . LYS A 1 109 ? 2.325 -2.212 16.816 1.00 91.00 109 LYS A N 1
ATOM 864 C CA . LYS A 1 109 ? 3.467 -1.717 16.031 1.00 91.00 109 LYS A CA 1
ATOM 865 C C . LYS A 1 109 ? 3.154 -1.723 14.536 1.00 91.00 109 LYS A C 1
ATOM 867 O O . LYS A 1 109 ? 3.428 -0.734 13.867 1.00 91.00 109 LYS A O 1
ATOM 872 N N . VAL A 1 110 ? 2.576 -2.811 14.027 1.00 91.75 110 VAL A N 1
ATOM 873 C CA . VAL A 1 110 ? 2.180 -2.922 12.618 1.00 91.75 110 VAL A CA 1
ATOM 874 C C . VAL A 1 110 ? 1.131 -1.864 12.271 1.00 91.75 110 VAL A C 1
ATOM 876 O O . VAL A 1 110 ? 1.340 -1.118 11.320 1.00 91.75 110 VAL A O 1
ATOM 879 N N . TYR A 1 111 ? 0.074 -1.725 13.076 1.00 90.88 111 TYR A N 1
ATOM 880 C CA . TYR A 1 111 ? -0.953 -0.689 12.908 1.00 90.88 111 TYR A CA 1
ATOM 881 C C . TYR A 1 111 ? -0.344 0.714 12.768 1.00 90.88 111 TYR A C 1
ATOM 883 O O . TYR A 1 111 ? -0.634 1.419 11.803 1.00 90.88 111 TYR A O 1
ATOM 891 N N . ASN A 1 112 ? 0.573 1.084 13.667 1.00 89.69 112 ASN A N 1
ATOM 892 C CA . ASN A 1 112 ? 1.237 2.387 13.625 1.00 89.69 112 ASN A CA 1
ATOM 893 C C . ASN A 1 112 ? 2.045 2.595 12.333 1.00 89.69 112 ASN A C 1
ATOM 895 O O . ASN A 1 112 ? 2.035 3.691 11.782 1.00 89.69 112 ASN A O 1
ATOM 899 N N . GLN A 1 113 ? 2.729 1.560 11.832 1.00 91.00 113 GLN A N 1
ATOM 900 C CA . GLN A 1 113 ? 3.480 1.650 10.573 1.00 91.00 113 GLN A CA 1
ATOM 901 C C . GLN A 1 113 ? 2.555 1.872 9.371 1.00 91.00 113 GLN A C 1
ATOM 903 O O . GLN A 1 113 ? 2.849 2.714 8.525 1.00 91.00 113 GLN A O 1
ATOM 908 N N . TYR A 1 114 ? 1.418 1.170 9.318 1.00 92.00 114 TYR A N 1
ATOM 909 C CA . TYR A 1 114 ? 0.416 1.394 8.273 1.00 92.00 114 TYR A CA 1
ATOM 910 C C . TYR A 1 114 ? -0.159 2.810 8.342 1.00 92.00 114 TYR A C 1
ATOM 912 O O . TYR A 1 114 ? -0.243 3.476 7.312 1.00 92.00 114 TYR A O 1
ATOM 920 N N . TYR A 1 115 ? -0.488 3.289 9.543 1.00 89.62 115 TYR A N 1
ATOM 921 C CA . TYR A 1 115 ? -1.030 4.632 9.750 1.00 89.62 115 TYR A CA 1
ATOM 922 C C . TYR A 1 115 ? -0.053 5.744 9.341 1.00 89.62 115 TYR A C 1
ATOM 924 O O . TYR A 1 115 ? -0.470 6.745 8.775 1.00 89.62 115 TYR A O 1
ATOM 932 N N . ILE A 1 116 ? 1.247 5.557 9.580 1.00 88.81 116 ILE A N 1
ATOM 933 C CA . ILE A 1 116 ? 2.300 6.496 9.164 1.00 88.81 116 ILE A CA 1
ATOM 934 C C . ILE A 1 116 ? 2.481 6.537 7.639 1.00 88.81 116 ILE A C 1
ATOM 936 O O . ILE A 1 116 ? 2.841 7.573 7.089 1.00 88.81 116 ILE A O 1
ATOM 940 N N . SER A 1 117 ? 2.306 5.400 6.961 1.00 86.56 117 SER A N 1
ATOM 941 C CA . SER A 1 117 ? 2.556 5.272 5.517 1.00 86.56 117 SER A CA 1
ATOM 942 C C . SER A 1 117 ? 1.457 5.852 4.621 1.00 86.56 117 SER A C 1
ATOM 944 O O . SER A 1 117 ? 1.611 5.854 3.398 1.00 86.56 117 SER A O 1
ATOM 946 N N . PHE A 1 118 ? 0.350 6.276 5.226 1.00 83.50 118 PHE A N 1
ATOM 947 C CA . PHE A 1 118 ? -0.830 6.812 4.564 1.00 83.50 118 PHE A CA 1
ATOM 948 C C . PHE A 1 118 ? -0.770 8.341 4.492 1.00 83.50 118 PHE A C 1
ATOM 950 O O . PHE A 1 118 ? -1.022 8.874 3.388 1.00 83.50 118 PHE A O 1
#

Secondary structure (DSSP, 8-state):
-----------------------S------S-S---SS-HHHHHHHTSPPPPPPHHHHHHHHHTTTT-HHHHHHHHHHHHHHHHHHHHHHHHHHHTS-HHHHT-HHHHHHHHHHHHT-